Protein AF-A0A967MU03-F1 (afdb_monomer)

Nearest PDB structures (foldseek):
  6fcx-assembly1_A  TM=3.446E-01  e=5.297E+00  Homo sapiens

pLDDT: mean 88.05, std 7.54, range [62.41, 96.0]

Mean predicted aligned error: 4.98 Å

Secondary structure (DSSP, 8-state):
----EEEEEE-S--HHHHHHHHHHTT-HHHHHHHHT-HHHHHHHHS----HHHHHHHHHHHHH-GGG-EEEEEEE-TT-HHHHHHHHHHHH-

Solvent-accessible surface area (backbone atoms only — not comparable to full-atom values): 5352 Å² total; per-residue (Å²): 141,86,78,79,38,66,48,76,42,74,30,46,34,47,42,70,37,48,53,53,49,37,54,75,70,65,42,52,69,62,51,53,60,47,68,74,36,63,71,60,48,56,58,47,56,50,72,64,76,59,58,68,60,52,52,52,50,52,49,52,33,70,79,37,66,90,70,35,55,77,52,73,43,70,51,22,57,94,16,52,73,56,26,52,53,50,55,50,63,74,73,108

Radius of gyration: 15.6 Å; Cα contacts (8 Å, |Δi|>4): 86; chains: 1; bounding box: 35×29×35 Å

Structure (mmCIF, N/CA/C/O backbone):
data_AF-A0A967MU03-F1
#
_entry.id   AF-A0A967MU03-F1
#
loop_
_atom_site.group_PDB
_atom_site.id
_atom_site.type_symbol
_atom_site.label_atom_id
_atom_site.label_alt_id
_atom_site.label_comp_id
_atom_site.label_asym_id
_atom_site.label_entity_id
_atom_site.label_seq_id
_atom_site.pdbx_PDB_ins_code
_atom_site.Cartn_x
_atom_site.Cartn_y
_atom_site.Cartn_z
_atom_site.occupancy
_atom_site.B_iso_or_equiv
_atom_site.auth_seq_id
_atom_site.auth_comp_id
_atom_site.auth_asym_id
_atom_site.auth_atom_id
_atom_site.pdbx_PDB_model_num
ATOM 1 N N . PRO A 1 1 ? -13.950 14.478 21.317 1.00 62.41 1 PRO A N 1
ATOM 2 C CA . PRO A 1 1 ? -14.016 13.115 20.733 1.00 62.41 1 PRO A CA 1
ATOM 3 C C . PRO A 1 1 ? -12.936 12.926 19.658 1.00 62.41 1 PRO A C 1
ATOM 5 O O . PRO A 1 1 ? -12.595 13.886 18.978 1.00 62.41 1 PRO A O 1
ATOM 8 N N . ALA A 1 2 ? -12.364 11.728 19.534 1.00 76.88 2 ALA A N 1
ATOM 9 C CA . ALA A 1 2 ? -11.274 11.477 18.591 1.00 76.88 2 ALA A CA 1
ATOM 10 C C . ALA A 1 2 ? -11.742 10.680 17.362 1.00 76.88 2 ALA A C 1
ATOM 12 O O . ALA A 1 2 ? -12.661 9.868 17.453 1.00 76.88 2 ALA A O 1
ATOM 13 N N . LEU A 1 3 ? -11.130 10.994 16.218 1.00 90.19 3 LEU A N 1
ATOM 14 C CA . LEU A 1 3 ? -11.595 10.646 14.873 1.00 90.19 3 LEU A CA 1
ATOM 15 C C . LEU A 1 3 ? -11.280 9.187 14.482 1.00 90.19 3 LEU A C 1
ATOM 17 O O . LEU A 1 3 ? -10.327 8.611 15.022 1.00 90.19 3 LEU A O 1
ATOM 21 N N . PRO A 1 4 ? -12.063 8.594 13.556 1.00 92.62 4 PRO A N 1
ATOM 22 C CA . PRO A 1 4 ? -11.755 7.293 12.965 1.00 92.62 4 PRO A CA 1
ATOM 23 C C . PRO A 1 4 ? -10.460 7.343 12.142 1.00 92.62 4 PRO A C 1
ATOM 25 O O . PRO A 1 4 ? -10.120 8.379 11.568 1.00 92.62 4 PRO A O 1
ATOM 28 N N . VAL A 1 5 ? -9.750 6.216 12.079 1.00 92.00 5 VAL A N 1
ATOM 29 C CA . VAL A 1 5 ? -8.486 6.073 11.346 1.00 92.00 5 VAL A CA 1
ATOM 30 C C . VAL A 1 5 ? -8.626 4.994 10.275 1.00 92.00 5 VAL A C 1
ATOM 32 O O . VAL A 1 5 ? -8.942 3.845 10.580 1.00 92.00 5 VAL A O 1
ATOM 35 N N . GLU A 1 6 ? -8.335 5.355 9.026 1.00 94.12 6 GLU A N 1
ATOM 36 C CA . GLU A 1 6 ? -8.124 4.408 7.929 1.00 94.12 6 GLU A CA 1
ATOM 37 C C . GLU A 1 6 ? -6.628 4.265 7.652 1.00 94.12 6 GLU A C 1
ATOM 39 O O . GLU A 1 6 ? -5.916 5.256 7.465 1.00 94.12 6 GLU A O 1
ATOM 44 N N . VAL A 1 7 ? -6.133 3.028 7.626 1.00 93.94 7 VAL A N 1
ATOM 45 C CA . VAL A 1 7 ? -4.709 2.763 7.399 1.00 93.94 7 VAL A CA 1
ATOM 46 C C . VAL A 1 7 ? -4.422 2.690 5.904 1.00 93.94 7 VAL A C 1
ATOM 48 O O . VAL A 1 7 ? -5.004 1.886 5.181 1.00 93.94 7 VAL A O 1
ATOM 51 N N . GLY A 1 8 ? -3.500 3.525 5.434 1.00 94.44 8 GLY A N 1
ATOM 52 C CA . GLY A 1 8 ? -3.055 3.526 4.046 1.00 94.44 8 GLY A CA 1
ATOM 53 C C . GLY A 1 8 ? -2.105 2.369 3.735 1.00 94.44 8 GLY A C 1
ATOM 54 O O . GLY A 1 8 ? -1.034 2.298 4.335 1.00 94.44 8 GLY A O 1
ATOM 55 N N . LEU A 1 9 ? -2.445 1.512 2.768 1.00 92.50 9 LEU A N 1
ATOM 56 C CA . LEU A 1 9 ? -1.587 0.407 2.316 1.00 92.50 9 LEU A CA 1
ATOM 57 C C . LEU A 1 9 ? -1.331 0.449 0.802 1.00 92.50 9 LEU A C 1
ATOM 59 O O . LEU A 1 9 ? -2.179 0.909 0.031 1.00 92.50 9 LEU A O 1
ATOM 63 N N . PRO A 1 10 ? -0.169 -0.040 0.331 1.00 89.12 10 PRO A N 1
ATOM 64 C CA . PRO A 1 10 ? 0.075 -0.180 -1.097 1.00 89.12 10 PRO A CA 1
ATOM 65 C C . PRO A 1 10 ? -0.831 -1.266 -1.692 1.00 89.12 10 PRO A C 1
ATOM 67 O O . PRO A 1 10 ? -0.987 -2.344 -1.127 1.00 89.12 10 PRO A O 1
ATOM 70 N N . GLY A 1 11 ? -1.416 -0.998 -2.859 1.00 90.94 11 GLY A N 1
ATOM 71 C CA . GLY A 1 11 ? -2.107 -2.026 -3.637 1.00 90.94 11 GLY A CA 1
ATOM 72 C C . GLY A 1 11 ? -1.154 -2.876 -4.485 1.00 90.94 11 GLY A C 1
ATOM 73 O O . GLY A 1 11 ? 0.050 -2.625 -4.559 1.00 90.94 11 GLY A O 1
ATOM 74 N N . LEU A 1 12 ? -1.711 -3.846 -5.216 1.00 92.00 12 LEU A N 1
ATOM 75 C CA . LEU A 1 12 ? -0.949 -4.736 -6.095 1.00 92.00 12 LEU A CA 1
ATOM 76 C C . LEU A 1 12 ? -0.493 -4.018 -7.367 1.00 92.00 12 LEU A C 1
ATOM 78 O O . LEU A 1 12 ? -1.168 -4.019 -8.407 1.00 92.00 12 LEU A O 1
ATOM 82 N N . THR A 1 13 ? 0.694 -3.427 -7.311 1.00 89.56 13 THR A N 1
ATOM 83 C CA . THR A 1 13 ? 1.272 -2.666 -8.417 1.00 89.56 13 THR A CA 1
ATOM 84 C C . THR A 1 13 ? 2.677 -3.126 -8.781 1.00 89.56 13 THR A C 1
ATOM 86 O O . THR A 1 13 ? 3.327 -3.854 -8.043 1.00 89.56 13 THR A O 1
ATOM 89 N N . THR A 1 14 ? 3.136 -2.715 -9.959 1.00 86.62 14 THR A N 1
ATOM 90 C CA . THR A 1 14 ? 4.473 -3.047 -10.466 1.00 86.62 14 THR A CA 1
ATOM 91 C C . THR A 1 14 ? 5.435 -1.890 -10.217 1.00 86.62 14 THR A C 1
ATOM 93 O O . THR A 1 14 ? 5.022 -0.728 -10.237 1.00 86.62 14 THR A O 1
ATOM 96 N N . ALA A 1 15 ? 6.737 -2.171 -10.101 1.00 86.12 15 ALA A N 1
ATOM 97 C CA . ALA A 1 15 ? 7.761 -1.123 -10.031 1.00 86.12 15 ALA A CA 1
ATOM 98 C C . ALA A 1 15 ? 7.663 -0.121 -11.197 1.00 86.12 15 ALA A C 1
ATOM 100 O O . ALA A 1 15 ? 7.814 1.082 -10.999 1.00 86.12 15 ALA A O 1
ATOM 101 N N . ARG A 1 16 ? 7.324 -0.588 -12.409 1.00 86.56 16 ARG A N 1
ATOM 102 C CA . ARG A 1 16 ? 7.085 0.281 -13.574 1.00 86.56 16 ARG A CA 1
ATOM 103 C C . ARG A 1 16 ? 5.974 1.299 -13.306 1.00 86.56 16 ARG A C 1
ATOM 105 O O . ARG A 1 16 ? 6.134 2.475 -13.629 1.00 86.56 16 ARG A O 1
ATOM 112 N N . ASN A 1 17 ? 4.853 0.855 -12.745 1.00 89.50 17 ASN A N 1
ATOM 113 C CA . ASN A 1 17 ? 3.744 1.742 -12.416 1.00 89.50 17 ASN A CA 1
ATOM 114 C C . ASN A 1 17 ? 4.108 2.715 -11.288 1.00 89.50 17 ASN A C 1
ATOM 116 O O . ASN A 1 17 ? 3.780 3.894 -11.397 1.00 89.50 17 ASN A O 1
ATOM 120 N N . LEU A 1 18 ? 4.826 2.254 -10.258 1.00 88.12 18 LEU A N 1
ATOM 121 C CA . LEU A 1 18 ? 5.321 3.113 -9.177 1.00 88.12 18 LEU A CA 1
ATOM 122 C C . LEU A 1 18 ? 6.227 4.223 -9.713 1.00 88.12 18 LEU A C 1
ATOM 124 O O . LEU A 1 18 ? 6.006 5.387 -9.407 1.00 88.12 18 LEU A O 1
ATOM 128 N N . ILE A 1 19 ? 7.192 3.887 -10.575 1.00 89.31 19 ILE A N 1
ATOM 129 C CA . ILE A 1 19 ? 8.086 4.869 -11.209 1.00 89.31 19 ILE A CA 1
ATOM 130 C C . ILE A 1 19 ? 7.286 5.869 -12.054 1.00 89.31 19 ILE A C 1
ATOM 132 O O . ILE A 1 19 ? 7.562 7.068 -12.015 1.00 89.31 19 ILE A O 1
ATOM 136 N N . ARG A 1 20 ? 6.282 5.399 -12.808 1.00 90.56 20 ARG A N 1
ATOM 137 C CA . ARG A 1 20 ? 5.397 6.269 -13.597 1.00 90.56 20 ARG A CA 1
ATOM 138 C C . ARG A 1 20 ? 4.643 7.257 -12.703 1.00 90.56 20 ARG A C 1
ATOM 140 O O . ARG A 1 20 ? 4.657 8.448 -12.995 1.00 90.56 20 ARG A O 1
ATOM 147 N N . TYR A 1 21 ? 4.021 6.773 -11.629 1.00 90.56 21 TYR A N 1
ATOM 148 C CA . TYR A 1 21 ? 3.296 7.621 -10.680 1.00 90.56 21 TYR A CA 1
ATOM 149 C C . TYR A 1 21 ? 4.234 8.589 -9.955 1.00 90.56 21 TYR A C 1
ATOM 151 O O . TYR A 1 21 ? 3.936 9.773 -9.887 1.00 90.56 21 TYR A O 1
ATOM 159 N N . ALA A 1 22 ? 5.406 8.131 -9.510 1.00 90.44 22 ALA A N 1
ATOM 160 C CA . ALA A 1 22 ? 6.417 8.971 -8.871 1.00 90.44 22 ALA A CA 1
ATOM 161 C C . ALA A 1 22 ? 6.841 10.148 -9.769 1.00 90.44 22 ALA A C 1
ATOM 163 O O . ALA A 1 22 ? 6.955 11.284 -9.310 1.00 90.44 22 ALA A O 1
ATOM 164 N N . ARG A 1 23 ? 7.018 9.901 -11.073 1.00 91.50 23 ARG A N 1
ATOM 165 C CA . ARG A 1 23 ? 7.295 10.964 -12.050 1.00 91.50 23 ARG A CA 1
ATOM 166 C C . ARG A 1 23 ? 6.123 11.932 -12.195 1.00 91.50 23 ARG A C 1
ATOM 168 O O . ARG A 1 23 ? 6.350 13.135 -12.175 1.00 91.50 23 ARG A O 1
ATOM 175 N N . ALA A 1 24 ? 4.894 11.424 -12.304 1.00 92.94 24 ALA A N 1
ATOM 176 C CA . ALA A 1 24 ? 3.694 12.258 -12.416 1.00 92.94 24 ALA A CA 1
ATOM 177 C C . ALA A 1 24 ? 3.463 13.134 -11.171 1.00 92.94 24 ALA A C 1
ATOM 179 O O . ALA A 1 24 ? 3.039 14.276 -11.294 1.00 92.94 24 ALA A O 1
ATOM 180 N N . CYS A 1 25 ? 3.802 12.627 -9.984 1.00 92.75 25 CYS A N 1
ATOM 181 C CA . CYS A 1 25 ? 3.740 13.367 -8.724 1.00 92.75 25 CYS A CA 1
ATOM 182 C C . CYS A 1 25 ? 4.918 14.337 -8.517 1.00 92.75 25 CYS A C 1
ATOM 184 O O . CYS A 1 25 ? 4.991 14.975 -7.473 1.00 92.75 25 CYS A O 1
ATOM 186 N N . GLY A 1 26 ? 5.869 14.424 -9.45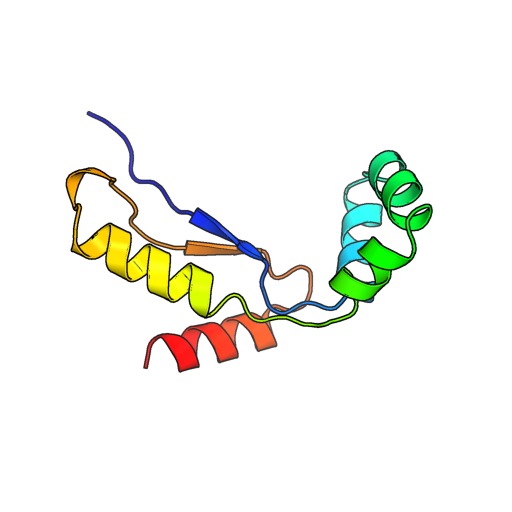3 1.00 94.44 26 GLY A N 1
ATOM 187 C CA . GLY A 1 26 ? 7.008 15.337 -9.345 1.00 94.44 26 GLY A CA 1
ATOM 188 C C . GLY A 1 26 ? 8.052 14.945 -8.292 1.00 94.44 26 GLY A C 1
ATOM 189 O O . GLY A 1 26 ? 8.936 15.742 -7.987 1.00 94.44 26 GLY A O 1
ATOM 190 N N . VAL A 1 27 ? 8.030 13.714 -7.763 1.00 94.12 27 VAL A N 1
ATOM 191 C CA . VAL A 1 27 ? 8.977 13.251 -6.722 1.00 94.12 27 VAL A CA 1
ATOM 192 C C . VAL A 1 27 ? 10.298 12.729 -7.312 1.00 94.12 27 VAL A C 1
ATOM 194 O O . VAL A 1 27 ? 10.835 11.689 -6.921 1.00 94.12 27 VAL A O 1
ATOM 197 N N . GLY A 1 28 ? 10.843 13.455 -8.292 1.00 91.69 28 GLY A N 1
ATOM 198 C CA . GLY A 1 28 ? 12.035 13.059 -9.051 1.00 91.69 28 GLY A CA 1
ATOM 199 C C . GLY A 1 28 ? 13.300 12.912 -8.197 1.00 91.69 28 GLY A C 1
ATOM 200 O O . GLY A 1 28 ? 14.083 11.991 -8.424 1.00 91.69 28 GLY A O 1
ATOM 201 N N . GLY A 1 29 ? 13.476 13.761 -7.178 1.00 94.06 29 GLY A N 1
ATOM 202 C CA . GLY A 1 29 ? 14.602 13.670 -6.239 1.00 94.06 29 GLY A CA 1
ATOM 203 C C . GLY A 1 29 ? 14.612 12.351 -5.460 1.00 94.06 29 GLY A C 1
ATOM 204 O O . GLY A 1 29 ? 15.613 11.634 -5.468 1.00 94.06 29 GLY A O 1
ATOM 205 N N . SER A 1 30 ? 13.471 11.974 -4.873 1.00 90.94 30 SER A N 1
ATOM 206 C CA . SER A 1 30 ? 13.298 10.698 -4.163 1.00 90.94 30 SER A CA 1
ATOM 207 C C . SER A 1 30 ? 13.486 9.499 -5.091 1.00 90.94 30 SER A C 1
ATOM 209 O O . SER A 1 30 ? 14.130 8.521 -4.715 1.00 90.94 30 SER A O 1
ATOM 211 N N . LEU A 1 31 ? 12.979 9.588 -6.326 1.00 90.88 31 LEU A N 1
ATOM 212 C CA . LEU A 1 31 ? 13.177 8.549 -7.334 1.00 90.88 31 LEU A CA 1
ATOM 213 C C . LEU A 1 31 ? 14.661 8.394 -7.707 1.00 90.88 31 LEU A C 1
ATOM 215 O O . LEU A 1 31 ? 15.140 7.271 -7.830 1.00 90.88 31 LEU A O 1
ATOM 219 N N . SER A 1 32 ? 15.401 9.494 -7.854 1.00 90.94 32 SER A N 1
ATOM 220 C CA . SER A 1 32 ? 16.837 9.465 -8.158 1.00 90.94 32 SER A CA 1
ATOM 221 C C . SER A 1 32 ? 17.635 8.766 -7.056 1.00 90.94 32 SER A C 1
ATOM 223 O O . SER A 1 32 ? 18.433 7.875 -7.345 1.00 90.94 32 SER A O 1
ATOM 225 N N . VAL A 1 33 ? 17.365 9.099 -5.789 1.00 92.06 33 VAL A N 1
ATOM 226 C CA . VAL A 1 33 ? 17.981 8.419 -4.637 1.00 92.06 33 VAL A CA 1
ATOM 227 C C . VAL A 1 33 ? 17.639 6.93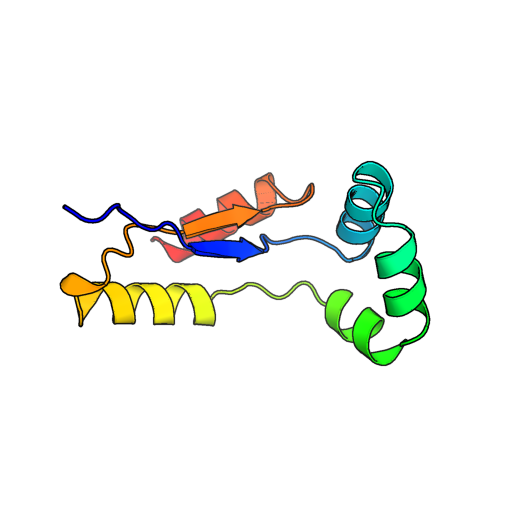1 -4.646 1.00 92.06 33 VAL A C 1
ATOM 229 O O . VAL A 1 33 ? 18.537 6.099 -4.560 1.00 92.06 33 VAL A O 1
ATOM 232 N N . LEU A 1 34 ? 16.365 6.578 -4.830 1.00 87.44 34 LEU A N 1
ATOM 233 C CA . LEU A 1 34 ? 15.916 5.186 -4.882 1.00 87.44 34 LEU A CA 1
ATOM 234 C C . LEU A 1 34 ? 16.655 4.370 -5.956 1.00 87.44 34 LEU A C 1
ATOM 236 O O . LEU A 1 34 ? 17.082 3.246 -5.691 1.00 87.44 34 LEU A O 1
ATOM 240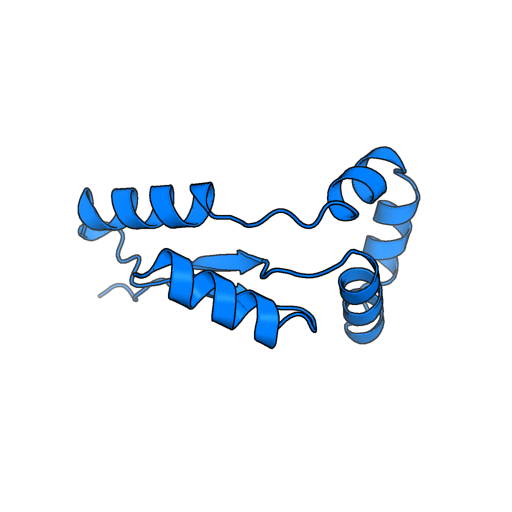 N N . LEU A 1 35 ? 16.835 4.938 -7.153 1.00 86.62 35 LEU A N 1
ATOM 241 C CA . LEU A 1 35 ? 17.493 4.273 -8.282 1.00 86.62 35 LEU A CA 1
ATOM 242 C C . LEU A 1 35 ? 19.002 4.064 -8.078 1.00 86.62 35 LEU A C 1
ATOM 244 O O . LEU A 1 35 ? 19.570 3.171 -8.703 1.00 86.62 35 LEU A O 1
ATOM 248 N N . ARG A 1 36 ? 19.649 4.818 -7.179 1.00 90.75 36 ARG A N 1
ATOM 249 C CA . ARG A 1 36 ? 21.062 4.609 -6.804 1.00 90.75 36 ARG A CA 1
ATOM 250 C C . ARG A 1 36 ? 21.277 3.372 -5.926 1.00 90.75 36 ARG A C 1
ATOM 252 O O . ARG A 1 36 ? 22.416 2.965 -5.722 1.00 90.75 36 ARG A O 1
ATOM 259 N N . HIS A 1 37 ? 20.204 2.756 -5.424 1.00 88.06 37 HIS A N 1
ATOM 260 C CA . HIS A 1 37 ? 20.258 1.586 -4.548 1.00 88.06 37 HIS A CA 1
ATOM 261 C C . HIS A 1 37 ? 19.615 0.359 -5.224 1.00 88.06 37 HIS A C 1
ATOM 263 O O . HIS A 1 37 ? 18.438 0.062 -4.981 1.00 88.06 37 HIS A O 1
ATOM 269 N N . PRO A 1 38 ? 20.368 -0.404 -6.043 1.00 76.06 38 PRO A N 1
ATOM 270 C CA . PRO A 1 38 ? 19.812 -1.477 -6.876 1.00 76.06 38 PRO A CA 1
ATOM 271 C C . PRO A 1 38 ? 19.106 -2.581 -6.070 1.00 76.06 38 PRO A C 1
ATOM 273 O O . PRO A 1 38 ? 18.088 -3.110 -6.513 1.00 76.06 38 PRO A O 1
ATOM 276 N N . GLY A 1 39 ? 19.561 -2.876 -4.846 1.00 81.75 39 GLY A N 1
ATOM 277 C CA . GLY A 1 39 ? 18.893 -3.837 -3.956 1.00 81.75 39 GLY A CA 1
ATOM 278 C C . GLY A 1 39 ? 17.492 -3.398 -3.498 1.00 81.75 39 GLY A C 1
ATOM 279 O O . GLY A 1 39 ? 16.595 -4.226 -3.333 1.00 81.75 39 GLY A O 1
ATOM 280 N N . THR A 1 40 ? 17.256 -2.094 -3.336 1.00 75.88 40 THR A N 1
ATOM 281 C CA . THR A 1 40 ? 15.925 -1.561 -2.995 1.00 75.88 40 THR A CA 1
ATOM 282 C C . THR A 1 40 ? 14.994 -1.602 -4.203 1.00 75.88 40 THR A C 1
ATOM 284 O O . THR A 1 40 ? 13.832 -1.982 -4.063 1.00 75.88 40 THR A O 1
ATOM 287 N N . VAL A 1 41 ? 15.514 -1.322 -5.399 1.00 74.19 41 VAL A N 1
ATOM 288 C CA . VAL A 1 41 ? 14.761 -1.464 -6.654 1.00 74.19 41 VAL A CA 1
ATOM 289 C C . VAL A 1 41 ? 14.358 -2.921 -6.899 1.00 74.19 41 VAL A C 1
ATOM 291 O O . VAL A 1 41 ? 13.209 -3.182 -7.250 1.00 74.19 41 VAL A O 1
ATOM 294 N N . PHE A 1 42 ? 15.255 -3.881 -6.653 1.00 69.19 42 PHE A N 1
ATOM 295 C CA . PHE A 1 42 ? 14.951 -5.309 -6.800 1.00 69.19 42 PHE A CA 1
ATOM 296 C C . PHE A 1 42 ? 13.835 -5.779 -5.853 1.00 69.19 42 PHE A C 1
ATOM 298 O O . PHE A 1 42 ? 12.966 -6.549 -6.258 1.00 69.19 42 PHE A O 1
ATOM 305 N N . ARG A 1 43 ? 13.804 -5.274 -4.610 1.00 72.94 43 ARG A N 1
ATOM 306 C CA . ARG A 1 43 ? 12.698 -5.545 -3.673 1.00 72.94 43 ARG A CA 1
ATOM 307 C C . ARG A 1 43 ? 11.366 -4.979 -4.169 1.00 72.94 43 ARG A C 1
ATOM 309 O O . ARG A 1 43 ? 10.368 -5.681 -4.098 1.00 72.94 43 ARG A O 1
ATOM 316 N N . LEU A 1 44 ? 11.361 -3.767 -4.730 1.00 72.00 44 LEU A N 1
ATOM 317 C CA . LEU A 1 44 ? 10.160 -3.151 -5.319 1.00 72.00 44 LEU A CA 1
ATOM 318 C C . LEU A 1 44 ? 9.683 -3.839 -6.605 1.00 72.00 44 LEU A C 1
ATOM 320 O O . LEU A 1 44 ? 8.510 -3.737 -6.962 1.00 72.00 44 LEU A O 1
ATOM 324 N N . ALA A 1 45 ? 10.583 -4.499 -7.337 1.00 65.56 45 ALA A N 1
ATOM 325 C CA . ALA A 1 45 ? 10.240 -5.221 -8.558 1.00 65.56 45 ALA A CA 1
ATOM 326 C C . ALA A 1 45 ? 9.359 -6.451 -8.287 1.00 65.56 45 ALA A C 1
ATOM 328 O O . ALA A 1 45 ? 8.612 -6.868 -9.174 1.00 65.56 45 ALA A O 1
ATOM 329 N N . LYS A 1 46 ? 9.407 -7.005 -7.069 1.00 71.81 46 LYS A N 1
ATOM 330 C CA . LYS A 1 46 ? 8.498 -8.067 -6.643 1.00 71.81 46 LYS A CA 1
ATOM 331 C C . LYS A 1 46 ? 7.150 -7.454 -6.277 1.00 71.81 46 LYS A C 1
ATOM 333 O O . LYS A 1 46 ? 7.056 -6.638 -5.366 1.00 71.81 46 LYS A O 1
ATOM 338 N N . VAL A 1 47 ? 6.102 -7.866 -6.987 1.00 68.62 47 VAL A N 1
ATOM 339 C CA . VAL A 1 47 ? 4.724 -7.598 -6.570 1.00 68.62 47 VAL A CA 1
ATOM 340 C C . VAL A 1 47 ? 4.482 -8.438 -5.319 1.00 68.62 47 VAL A C 1
ATOM 342 O O . VAL A 1 47 ? 4.398 -9.659 -5.413 1.00 68.62 47 VAL A O 1
ATOM 345 N N . VAL A 1 48 ? 4.433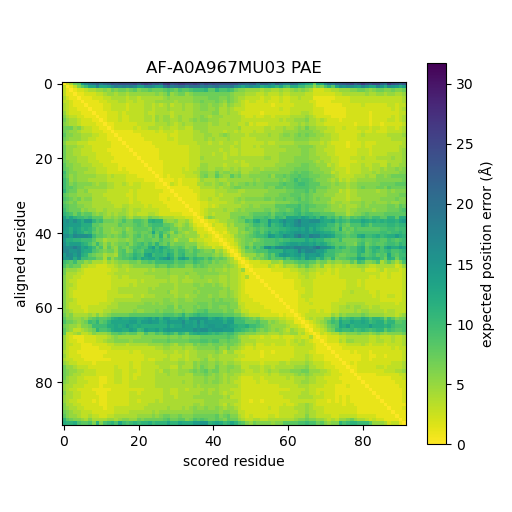 -7.792 -4.159 1.00 71.31 48 VAL A N 1
ATOM 346 C CA . VAL A 1 48 ? 4.089 -8.431 -2.886 1.00 71.31 48 VAL A CA 1
ATOM 347 C C . VAL A 1 48 ? 2.709 -7.936 -2.490 1.00 71.31 48 VAL A C 1
ATOM 349 O O . VAL A 1 48 ? 2.444 -6.733 -2.527 1.00 71.31 48 VAL A O 1
ATOM 352 N N . SER A 1 49 ? 1.819 -8.865 -2.173 1.00 81.00 49 SER A N 1
ATOM 353 C CA . SER A 1 49 ? 0.524 -8.556 -1.588 1.00 81.00 49 SER A CA 1
ATOM 354 C C . SER A 1 49 ? 0.681 -8.317 -0.081 1.00 81.00 49 SER A C 1
ATOM 356 O O . SER A 1 49 ? 1.446 -9.032 0.567 1.00 81.00 49 SER A O 1
ATOM 358 N N . PRO A 1 50 ? 0.018 -7.295 0.491 1.00 87.50 50 PRO A N 1
ATOM 359 C CA . PRO A 1 50 ? 0.143 -6.982 1.912 1.00 87.50 50 PRO A CA 1
ATOM 360 C C . PRO A 1 50 ? -0.830 -7.817 2.767 1.00 87.50 50 PRO A C 1
ATOM 362 O O . PRO A 1 50 ? -1.527 -7.279 3.628 1.00 87.50 50 PRO A O 1
ATOM 365 N N . ASP A 1 51 ? -0.952 -9.123 2.494 1.00 91.56 51 ASP A N 1
ATOM 366 C CA . ASP A 1 51 ? -1.923 -10.002 3.168 1.00 91.56 51 ASP A CA 1
ATOM 367 C C . ASP A 1 51 ? -1.672 -10.016 4.673 1.00 91.56 51 ASP A C 1
ATOM 369 O O . ASP A 1 51 ? -2.592 -9.847 5.471 1.00 91.56 51 ASP A O 1
ATOM 373 N N . ARG A 1 52 ? -0.402 -10.163 5.068 1.00 90.69 52 ARG A N 1
ATOM 374 C CA . ARG A 1 52 ? -0.014 -10.219 6.476 1.00 90.69 52 ARG A CA 1
ATOM 375 C C . ARG A 1 52 ? -0.349 -8.913 7.185 1.00 90.69 52 ARG A C 1
ATOM 377 O O . ARG A 1 52 ? -0.895 -8.946 8.280 1.00 90.69 52 ARG A O 1
ATOM 384 N N . GLU A 1 53 ? -0.041 -7.777 6.574 1.00 91.44 53 GLU A N 1
ATOM 385 C CA . GLU A 1 53 ? -0.312 -6.456 7.131 1.00 91.44 53 GLU A CA 1
ATOM 386 C C . GLU A 1 53 ? -1.812 -6.237 7.330 1.00 91.44 53 GLU A C 1
ATOM 388 O O . GLU A 1 53 ? -2.220 -5.767 8.391 1.00 91.44 53 GLU A O 1
ATOM 393 N N . VAL A 1 54 ? -2.640 -6.617 6.351 1.00 93.31 54 VAL A N 1
ATOM 394 C CA . VAL A 1 54 ? -4.101 -6.508 6.467 1.00 93.31 54 VAL A CA 1
ATOM 395 C C . VAL A 1 54 ? -4.639 -7.416 7.573 1.00 93.31 54 VAL A C 1
ATOM 397 O O . VAL A 1 54 ? -5.443 -6.963 8.386 1.00 93.31 54 VAL A O 1
ATOM 400 N N . LEU A 1 55 ? -4.176 -8.667 7.653 1.00 92.62 55 LEU A N 1
ATOM 401 C CA . LEU A 1 55 ? -4.620 -9.613 8.680 1.00 92.62 55 LEU A CA 1
ATOM 402 C C . LEU A 1 55 ? -4.215 -9.169 10.094 1.00 92.62 55 LEU A C 1
ATOM 404 O O . LEU A 1 55 ? -5.023 -9.246 11.018 1.00 92.62 55 LEU A O 1
ATOM 408 N N . GLU A 1 56 ? -2.992 -8.671 10.272 1.00 92.00 56 GLU A N 1
ATOM 409 C CA . GLU A 1 56 ? -2.521 -8.139 11.558 1.00 92.00 56 GLU A CA 1
ATOM 410 C C . GLU A 1 56 ? -3.282 -6.865 11.953 1.00 92.00 56 GLU A C 1
ATOM 412 O O . GLU A 1 56 ? -3.645 -6.701 13.118 1.00 92.00 56 GLU A O 1
ATOM 417 N N . LEU A 1 57 ? -3.599 -5.983 10.996 1.00 92.06 57 LEU A N 1
ATOM 418 C CA . LEU A 1 57 ? -4.445 -4.811 11.245 1.00 92.06 57 LEU A CA 1
ATOM 419 C C . LEU A 1 57 ? -5.861 -5.210 11.666 1.00 92.06 57 LEU A C 1
ATOM 421 O O . LEU A 1 57 ? -6.391 -4.634 12.616 1.00 92.06 57 LEU A O 1
ATOM 425 N 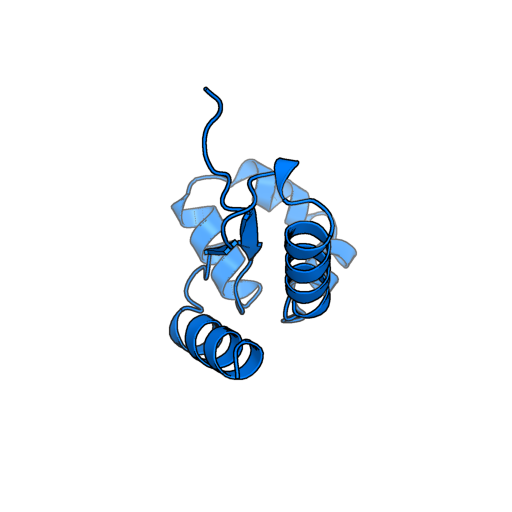N . ALA A 1 58 ? -6.455 -6.206 11.005 1.00 91.75 58 ALA A N 1
ATOM 426 C CA . ALA A 1 58 ? -7.778 -6.714 11.355 1.00 91.75 58 ALA A CA 1
ATOM 427 C C . ALA A 1 58 ? -7.796 -7.312 12.773 1.00 91.75 58 ALA A C 1
ATOM 429 O O . ALA A 1 58 ? -8.675 -6.980 13.569 1.00 91.75 58 ALA A O 1
ATOM 430 N N . ARG A 1 59 ? -6.785 -8.119 13.129 1.00 92.25 59 ARG A N 1
ATOM 431 C CA . ARG A 1 59 ? -6.614 -8.645 14.497 1.00 92.25 59 ARG A CA 1
ATOM 432 C C . ARG A 1 59 ? -6.460 -7.522 15.516 1.00 92.25 59 ARG A C 1
ATOM 434 O O . ARG A 1 59 ? -7.179 -7.487 16.509 1.00 92.25 59 ARG A O 1
ATOM 441 N N . ALA A 1 60 ? -5.580 -6.561 15.242 1.00 90.00 60 ALA A N 1
ATOM 442 C CA . ALA A 1 60 ? -5.326 -5.433 16.130 1.00 90.00 60 ALA A CA 1
ATOM 443 C C . ALA A 1 60 ? -6.558 -4.537 16.335 1.00 90.00 60 ALA A C 1
ATOM 445 O O . ALA A 1 60 ? -6.691 -3.954 17.414 1.00 90.00 60 ALA A O 1
ATOM 446 N N . ALA A 1 61 ? -7.421 -4.414 15.322 1.00 90.25 61 ALA A N 1
ATOM 447 C CA . ALA A 1 61 ? -8.688 -3.692 15.401 1.00 90.25 61 ALA A CA 1
ATOM 448 C C . ALA A 1 61 ? -9.740 -4.460 16.221 1.00 90.25 61 ALA A C 1
ATOM 450 O O . ALA A 1 61 ? -10.472 -3.841 16.991 1.00 90.25 61 ALA A O 1
ATOM 451 N N . ALA A 1 62 ? -9.778 -5.792 16.108 1.00 89.88 62 ALA A N 1
ATOM 452 C CA . ALA A 1 62 ? -10.690 -6.646 16.871 1.00 89.88 62 ALA A CA 1
ATOM 453 C C . ALA A 1 62 ? -10.311 -6.750 18.360 1.00 89.88 62 ALA A C 1
ATOM 455 O O . ALA A 1 62 ? -11.180 -6.693 19.225 1.00 89.88 62 ALA A O 1
ATOM 456 N N . GLU A 1 63 ? -9.017 -6.873 18.671 1.00 92.56 63 GLU A N 1
ATOM 457 C CA . GLU A 1 63 ? -8.525 -7.011 20.050 1.00 92.56 63 GLU A CA 1
ATOM 458 C C . GLU A 1 63 ? -8.596 -5.708 20.851 1.00 92.56 63 GLU A C 1
ATOM 460 O O . GLU A 1 63 ? -8.675 -5.741 22.078 1.00 92.56 63 GLU A O 1
ATOM 465 N N . ARG A 1 64 ? -8.505 -4.558 20.171 1.00 84.38 64 ARG A N 1
ATOM 466 C CA . ARG A 1 64 ? -8.370 -3.242 20.808 1.00 84.38 64 ARG A CA 1
ATOM 467 C C . ARG A 1 64 ? -9.271 -2.191 20.156 1.00 84.38 64 ARG A C 1
ATOM 469 O O . ARG A 1 64 ? -8.777 -1.330 19.414 1.00 84.38 64 ARG A O 1
ATOM 476 N N . PRO A 1 65 ? -10.588 -2.230 20.434 1.00 76.81 65 PRO A N 1
ATOM 477 C CA . PRO A 1 65 ? -11.568 -1.317 19.842 1.00 76.81 65 PRO A CA 1
ATOM 478 C C . PRO A 1 65 ? -11.267 0.170 20.097 1.00 76.81 65 PRO A C 1
ATOM 480 O O . PRO A 1 65 ? -11.656 1.037 19.312 1.00 76.81 65 PRO A O 1
ATOM 483 N N . GLU A 1 66 ? -10.516 0.494 21.155 1.00 81.62 66 GLU A N 1
ATOM 484 C CA . GLU A 1 66 ? -10.087 1.856 21.482 1.00 81.62 66 GLU A CA 1
ATOM 485 C C . GLU A 1 66 ? -9.147 2.477 20.433 1.00 81.62 66 GLU A C 1
ATOM 487 O O . GLU A 1 66 ? -9.006 3.704 20.379 1.00 81.62 66 GLU A O 1
ATOM 492 N N . ARG A 1 67 ? -8.523 1.654 19.575 1.00 77.50 67 ARG A N 1
ATOM 493 C CA . ARG A 1 67 ? -7.581 2.092 18.531 1.00 77.50 67 ARG A CA 1
ATOM 494 C C . ARG A 1 67 ? -8.252 2.772 17.336 1.00 77.50 67 ARG A C 1
ATOM 496 O O . ARG A 1 67 ? -7.544 3.389 16.544 1.00 77.50 67 ARG A O 1
ATOM 503 N N . ARG A 1 68 ? -9.588 2.713 17.214 1.00 85.88 68 ARG A N 1
ATOM 504 C CA . ARG A 1 68 ? -10.385 3.398 16.168 1.00 85.88 68 ARG A CA 1
ATOM 505 C C . ARG A 1 68 ? -9.917 3.140 14.725 1.00 85.88 68 ARG A C 1
ATOM 507 O O . ARG A 1 68 ? -10.161 3.969 13.848 1.00 85.88 68 ARG A O 1
ATOM 514 N N . ILE A 1 69 ? -9.249 2.015 14.470 1.00 91.19 69 ILE A N 1
ATOM 515 C CA . ILE A 1 69 ? -8.925 1.579 13.111 1.00 91.19 69 ILE A CA 1
ATOM 516 C C . ILE A 1 69 ? -10.215 1.031 12.513 1.00 91.19 69 ILE A C 1
ATOM 518 O O . ILE A 1 69 ? -10.701 -0.008 12.950 1.00 91.19 69 ILE A O 1
ATOM 522 N N . VAL A 1 70 ? -10.789 1.760 11.558 1.00 91.50 70 VAL A N 1
ATOM 523 C CA . VAL A 1 70 ? -12.092 1.418 10.960 1.00 91.50 70 VAL A CA 1
ATOM 524 C C . VAL A 1 70 ? -11.962 0.762 9.590 1.00 91.50 70 VAL A C 1
ATOM 526 O O . VAL A 1 70 ? -12.943 0.246 9.065 1.00 91.50 70 VAL A O 1
ATOM 529 N N . GLY A 1 71 ? -10.762 0.763 9.008 1.00 91.31 71 GLY A N 1
ATOM 530 C CA . GLY A 1 71 ? -10.539 0.167 7.701 1.00 91.31 71 GLY A CA 1
ATOM 531 C C . GLY A 1 71 ? -9.1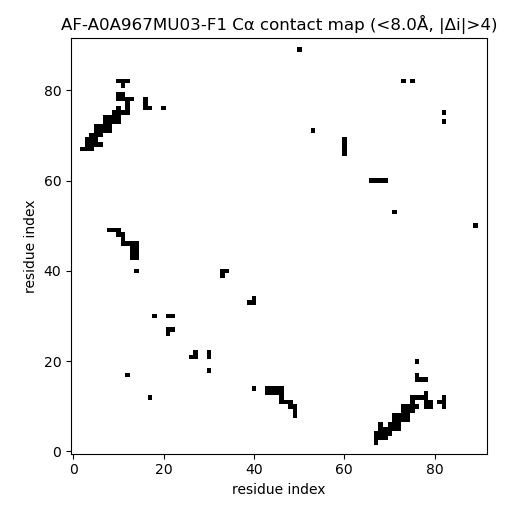55 0.425 7.124 1.00 91.31 71 GLY A C 1
ATOM 532 O O . GLY A 1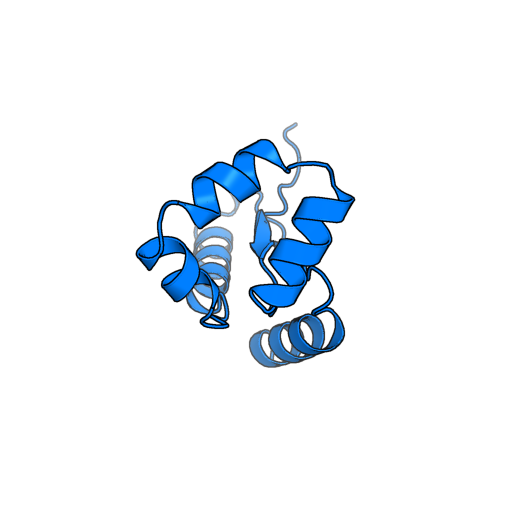 71 ? -8.255 0.961 7.779 1.00 91.31 71 GLY A O 1
ATOM 533 N N . VAL A 1 72 ? -9.012 0.028 5.863 1.00 93.94 72 VAL A N 1
ATOM 534 C CA . VAL A 1 72 ? -7.795 0.166 5.067 1.00 93.94 72 VAL A CA 1
ATOM 535 C C . VAL A 1 72 ? -8.119 0.918 3.783 1.00 93.94 72 VAL A C 1
ATOM 537 O O . VAL A 1 72 ? -9.063 0.573 3.073 1.00 93.94 72 VAL A O 1
ATOM 540 N N . HIS A 1 73 ? -7.283 1.898 3.452 1.00 94.81 73 HIS A N 1
ATOM 541 C CA . HIS A 1 73 ? -7.314 2.601 2.177 1.00 94.81 73 HIS A CA 1
ATOM 542 C C . HIS A 1 73 ? -6.166 2.115 1.287 1.00 94.81 73 HIS A C 1
ATOM 544 O O . HIS A 1 73 ? -4.991 2.321 1.601 1.00 94.81 73 HIS A O 1
ATOM 550 N N . PHE A 1 74 ? -6.478 1.485 0.154 1.00 94.75 74 PHE A N 1
ATOM 551 C CA . PHE A 1 74 ? -5.446 1.032 -0.777 1.00 94.75 74 PHE A CA 1
ATOM 552 C C . PHE A 1 74 ? -5.045 2.124 -1.767 1.00 94.75 74 PHE A C 1
ATOM 554 O O . PHE A 1 74 ? -5.892 2.684 -2.457 1.00 94.75 74 PHE A O 1
ATOM 561 N N . TYR A 1 75 ? -3.738 2.325 -1.938 1.00 92.62 75 TYR A N 1
ATOM 562 C CA . TYR A 1 75 ? -3.163 3.137 -3.011 1.00 92.62 75 TYR A CA 1
ATOM 563 C C . TYR A 1 75 ? -2.704 2.227 -4.161 1.00 92.62 75 TYR A C 1
ATOM 565 O O . TYR A 1 75 ? -1.620 1.639 -4.101 1.00 92.62 75 TYR A O 1
ATOM 573 N N . PRO A 1 76 ? -3.507 2.046 -5.228 1.00 91.62 76 PRO A N 1
ATOM 574 C CA . PRO A 1 76 ? -3.241 1.012 -6.222 1.00 91.62 76 PRO A CA 1
ATOM 575 C C . PRO A 1 76 ? -2.190 1.396 -7.267 1.00 91.62 76 PRO A C 1
ATOM 577 O O . PRO A 1 76 ? -1.735 0.512 -7.986 1.00 91.62 76 PRO A O 1
ATOM 580 N N . PHE A 1 77 ? -1.848 2.682 -7.421 1.00 90.69 77 PHE A N 1
ATOM 581 C CA . PHE A 1 77 ? -0.869 3.193 -8.398 1.00 90.69 77 PHE A CA 1
ATOM 582 C C . PHE A 1 77 ? -0.968 2.499 -9.772 1.00 90.69 77 PHE A C 1
ATOM 584 O O . PHE A 1 77 ? -0.040 1.828 -10.216 1.00 90.69 77 PHE A O 1
ATOM 591 N N . GLY A 1 78 ? -2.133 2.561 -10.427 1.00 88.81 78 GLY A N 1
ATOM 592 C CA . GLY A 1 78 ? -2.373 1.917 -11.731 1.00 88.81 78 GLY A CA 1
ATOM 593 C C . GLY A 1 78 ? -2.632 0.401 -11.694 1.00 88.81 78 GLY A C 1
ATOM 594 O O . GLY A 1 78 ? -2.799 -0.218 -12.742 1.00 88.81 78 GLY A O 1
ATOM 595 N N . GLY A 1 79 ? -2.670 -0.215 -10.512 1.00 90.81 79 GLY A N 1
ATOM 596 C CA . GLY A 1 79 ? -3.001 -1.625 -10.273 1.00 90.81 79 GLY A CA 1
ATOM 597 C C . GLY A 1 79 ? -4.451 -1.892 -9.855 1.00 90.81 79 GLY A C 1
ATOM 598 O O . GLY A 1 79 ? -4.735 -2.986 -9.382 1.00 90.81 79 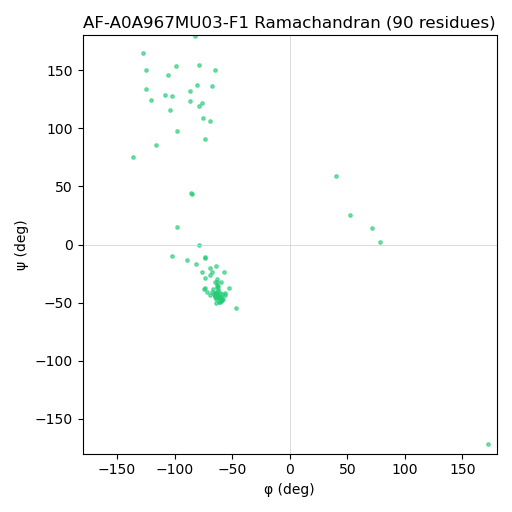GLY A O 1
ATOM 599 N N . PHE A 1 80 ? -5.364 -0.926 -10.024 1.00 93.44 80 PHE A N 1
ATOM 600 C CA . PHE A 1 80 ? -6.698 -0.920 -9.399 1.00 93.44 80 PHE A CA 1
ATOM 601 C C . PHE A 1 80 ? -7.458 -2.248 -9.509 1.00 93.44 80 PHE A C 1
ATOM 603 O O . PHE A 1 80 ? -7.827 -2.813 -8.487 1.00 93.44 80 PHE A O 1
ATOM 610 N N . ARG A 1 81 ? -7.632 -2.790 -10.724 1.00 94.94 81 ARG A N 1
ATOM 611 C CA . ARG A 1 81 ? -8.387 -4.041 -10.932 1.00 94.94 81 ARG A CA 1
ATOM 612 C C . ARG A 1 81 ? -7.806 -5.222 -10.154 1.00 94.94 81 ARG A C 1
ATOM 614 O O . ARG A 1 81 ? -8.566 -5.984 -9.572 1.00 94.94 81 ARG A O 1
ATOM 621 N N . ARG A 1 82 ? -6.476 -5.368 -10.136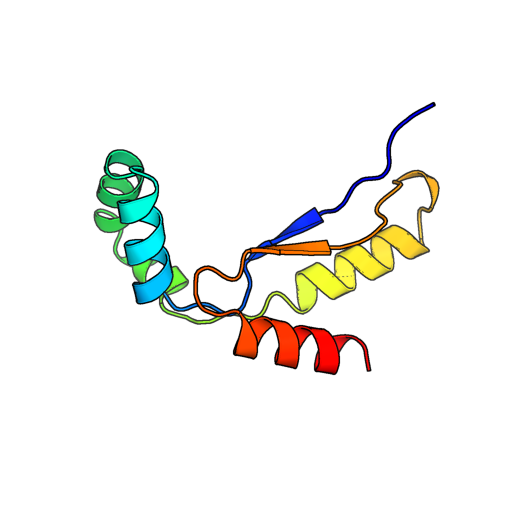 1.00 93.62 82 ARG A N 1
ATOM 622 C CA . ARG A 1 82 ? -5.814 -6.449 -9.389 1.00 93.62 82 ARG A CA 1
ATOM 623 C C . ARG A 1 82 ? -5.944 -6.238 -7.887 1.00 93.62 82 ARG A C 1
ATOM 625 O O . ARG A 1 82 ? -6.261 -7.188 -7.190 1.00 93.62 82 ARG A O 1
ATOM 632 N N . THR A 1 83 ? -5.743 -5.009 -7.409 1.00 94.81 83 THR A N 1
ATOM 633 C CA . THR A 1 83 ? -5.916 -4.669 -5.990 1.00 94.81 83 THR A CA 1
ATOM 634 C C . THR A 1 83 ? -7.340 -4.951 -5.522 1.00 94.81 83 THR A C 1
ATOM 636 O O . THR A 1 83 ? -7.515 -5.567 -4.484 1.00 94.81 83 THR A O 1
ATOM 639 N N . ALA A 1 84 ? -8.355 -4.555 -6.294 1.00 95.50 84 ALA A N 1
ATOM 640 C CA . ALA A 1 84 ? -9.753 -4.780 -5.940 1.00 95.50 84 ALA A CA 1
ATOM 641 C C . ALA A 1 84 ? -10.117 -6.273 -5.922 1.00 95.50 84 ALA A C 1
ATOM 643 O O . ALA A 1 84 ? -10.787 -6.723 -4.999 1.00 95.50 84 ALA A O 1
ATOM 644 N N . ALA A 1 85 ? -9.656 -7.044 -6.915 1.00 96.00 85 ALA A N 1
ATOM 645 C CA . ALA A 1 85 ? -9.883 -8.488 -6.959 1.00 96.00 85 ALA A CA 1
ATOM 646 C C . ALA A 1 85 ? -9.219 -9.209 -5.776 1.00 96.00 85 ALA A C 1
ATOM 648 O O . ALA A 1 85 ? -9.857 -10.031 -5.130 1.00 96.00 85 ALA A O 1
ATOM 649 N N . TRP A 1 86 ? -7.968 -8.860 -5.463 1.00 95.00 86 TRP A N 1
ATOM 650 C CA . TRP A 1 86 ? -7.255 -9.406 -4.309 1.00 95.00 86 TRP A CA 1
ATOM 651 C C . TRP A 1 86 ? -7.919 -9.022 -2.982 1.00 95.00 86 TRP A C 1
ATOM 653 O O . TRP A 1 86 ? -8.158 -9.894 -2.158 1.00 95.00 86 TRP A O 1
ATOM 663 N N . ALA A 1 87 ? -8.286 -7.752 -2.793 1.00 94.06 87 ALA A N 1
ATOM 664 C CA . ALA A 1 87 ? -8.932 -7.298 -1.563 1.00 94.06 87 ALA A CA 1
ATOM 665 C C . ALA A 1 87 ? -10.293 -7.975 -1.342 1.00 94.06 87 ALA A C 1
ATOM 667 O O . ALA A 1 87 ? -10.634 -8.292 -0.209 1.00 94.06 87 ALA A O 1
ATOM 668 N N . ARG A 1 88 ? -11.050 -8.228 -2.420 1.00 94.50 88 ARG A N 1
ATOM 669 C CA . ARG A 1 88 ? -12.288 -9.013 -2.354 1.00 94.50 88 ARG A CA 1
ATOM 670 C C . ARG A 1 88 ? -12.008 -10.452 -1.926 1.00 94.50 88 ARG A C 1
ATOM 672 O O . ARG A 1 88 ? -12.633 -10.909 -0.987 1.00 94.50 88 ARG A O 1
ATOM 679 N N . ALA A 1 89 ? -11.055 -11.119 -2.574 1.00 93.62 89 ALA A N 1
ATOM 680 C CA . ALA A 1 89 ? -10.704 -12.502 -2.253 1.00 93.62 89 ALA A CA 1
ATOM 681 C C . ALA A 1 89 ? -10.153 -12.674 -0.826 1.00 93.62 89 ALA A C 1
ATOM 683 O O . ALA A 1 89 ? -10.317 -13.733 -0.245 1.00 93.62 89 ALA A O 1
ATOM 684 N N . LEU A 1 90 ? -9.497 -11.652 -0.265 1.00 90.75 90 LEU A N 1
ATOM 685 C CA . LEU A 1 90 ? -9.010 -11.665 1.119 1.00 90.75 90 LEU A CA 1
ATOM 686 C C . LEU A 1 90 ? -10.133 -11.454 2.152 1.00 90.75 90 LEU A C 1
ATOM 688 O O . LEU A 1 90 ? -9.961 -11.801 3.316 1.00 90.75 90 LEU A O 1
ATOM 692 N N . ALA A 1 91 ? -11.237 -10.821 1.748 1.00 86.50 91 ALA A N 1
ATOM 693 C CA . ALA A 1 91 ? -12.372 -10.522 2.619 1.00 86.50 91 ALA A CA 1
ATOM 694 C C . ALA A 1 91 ? -13.430 -11.640 2.652 1.00 86.50 91 ALA A C 1
ATOM 696 O O . ALA A 1 91 ? -14.318 -11.591 3.504 1.00 86.50 91 ALA A O 1
ATOM 697 N N . GLU A 1 92 ? -13.355 -12.585 1.712 1.00 83.75 92 GLU A N 1
ATOM 698 C CA . GLU A 1 92 ? -14.157 -13.816 1.656 1.00 83.75 92 GLU A CA 1
ATOM 699 C C . GLU A 1 92 ? -13.545 -14.905 2.550 1.00 83.75 92 GLU A C 1
ATOM 701 O O . GLU A 1 92 ? -14.336 -15.596 3.232 1.00 83.75 92 GLU A O 1
#

Foldseek 3Di:
DDDADAAEDEFQDALVLVLVVCVVVVVVVVVVVCVVDVVSSVVRRDRDHCLVVQVVLVVVCVVCVVVRHPYYDYDHSPPVVVRVVVVVVSVD

Sequence (92 aa):
PALPVEVGLPGLTTARNLIRYARACGVGGSLSVLLRHPGTVFRLAKVVSPDREVLELARAAAERPERRIVGVHFYPFGGFRRTAAWARALAE